Protein AF-A0A834I8L9-F1 (afdb_monomer_lite)

InterPro domains:
  IPR052709 Transposase-Methyltransferase Hybrid [PTHR46060] (10-77)

Sequence (80 aa):
MSTEDDERNILKISTECVHHIIHEYLGMRKLCVRWVPHELTFGQKRRRIDDSEQCLKVIKRKKIKFLPRYVTTDDTWRME

pLDDT: mean 85.89, std 9.87, range [49.66, 98.19]

Foldseek 3Di:
DDPLVVVCVVVVDDSVVSVCCQCPVVVHDDDDDDDDPDDDDPVRVVVVVVVVVVVVVVCVVVDVVCVVVDDDDDDDDDDD

Structure (mmCIF, N/CA/C/O backbone):
data_AF-A0A834I8L9-F1
#
_entry.id   AF-A0A834I8L9-F1
#
loop_
_atom_site.group_PDB
_atom_site.id
_atom_site.type_symbol
_atom_site.label_atom_id
_atom_site.label_alt_id
_atom_site.label_comp_id
_atom_site.label_asym_id
_atom_site.label_entity_id
_atom_site.label_seq_id
_atom_site.pdbx_PDB_ins_code
_atom_site.Cartn_x
_atom_site.Cartn_y
_atom_site.Cartn_z
_atom_site.occupancy
_atom_site.B_iso_or_equiv
_atom_site.auth_seq_id
_atom_site.auth_comp_id
_atom_site.auth_asym_id
_atom_site.auth_atom_id
_atom_site.pdbx_PDB_model_num
ATOM 1 N N . MET A 1 1 ? 5.493 3.450 -24.498 1.00 49.66 1 MET A N 1
ATOM 2 C CA . MET A 1 1 ? 6.884 3.088 -24.832 1.00 49.66 1 MET A CA 1
ATOM 3 C C . MET A 1 1 ? 7.306 2.018 -23.842 1.00 49.66 1 MET A C 1
ATOM 5 O O . MET A 1 1 ? 7.068 2.215 -22.656 1.00 49.66 1 MET A O 1
ATOM 9 N N . SER A 1 2 ? 7.715 0.836 -24.305 1.00 66.56 2 SER A N 1
ATOM 10 C CA . SER A 1 2 ? 8.069 -0.284 -23.419 1.00 66.56 2 SER A CA 1
ATOM 11 C C . SER A 1 2 ? 9.415 -0.011 -22.756 1.00 66.56 2 SER A C 1
ATOM 13 O O . SER A 1 2 ? 10.311 0.491 -23.419 1.00 66.56 2 SER A O 1
ATOM 15 N N . THR A 1 3 ? 9.601 -0.424 -21.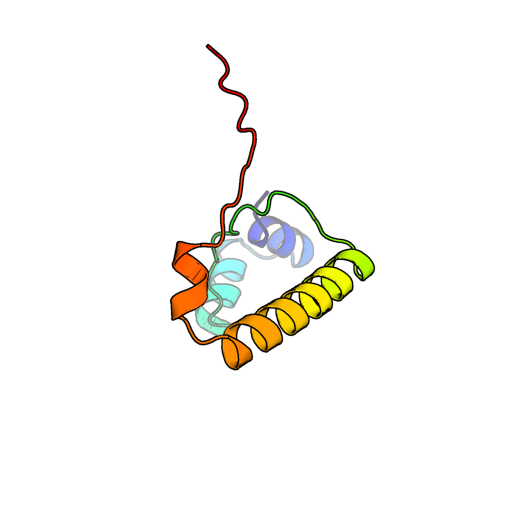504 1.00 71.88 3 THR A N 1
ATOM 16 C CA . THR A 1 3 ? 10.892 -0.330 -20.799 1.00 71.88 3 THR A CA 1
ATOM 17 C C . THR A 1 3 ? 12.034 -1.013 -21.566 1.00 71.88 3 THR A C 1
ATOM 19 O O . THR A 1 3 ? 13.141 -0.495 -21.613 1.00 71.88 3 THR A O 1
ATOM 22 N N . GLU A 1 4 ? 11.744 -2.123 -22.256 1.00 78.00 4 GLU A N 1
ATOM 23 C CA . GLU A 1 4 ? 12.707 -2.836 -23.113 1.00 78.00 4 GLU A CA 1
ATOM 24 C C . GLU A 1 4 ? 13.155 -1.991 -24.325 1.00 78.00 4 GLU A C 1
ATOM 26 O O . GLU A 1 4 ? 14.297 -2.100 -24.766 1.00 78.00 4 GLU A O 1
ATOM 31 N N . ASP A 1 5 ? 12.290 -1.109 -24.847 1.00 79.25 5 ASP A N 1
ATOM 32 C CA . ASP A 1 5 ? 12.641 -0.192 -25.940 1.00 79.25 5 ASP A CA 1
ATOM 33 C C . ASP A 1 5 ? 13.574 0.927 -25.459 1.00 79.25 5 ASP A C 1
ATOM 35 O O . ASP A 1 5 ? 14.470 1.338 -26.197 1.00 79.25 5 ASP A O 1
ATOM 39 N N . ASP A 1 6 ? 13.379 1.406 -24.228 1.00 82.56 6 ASP A N 1
ATOM 40 C CA . ASP A 1 6 ? 14.244 2.412 -23.609 1.00 82.56 6 ASP A CA 1
ATOM 41 C C . ASP A 1 6 ? 15.624 1.814 -23.286 1.00 82.56 6 ASP A C 1
ATOM 43 O O . ASP A 1 6 ? 16.652 2.406 -23.618 1.00 82.56 6 ASP A O 1
ATOM 47 N N . GLU A 1 7 ? 15.667 0.597 -22.734 1.00 81.25 7 GLU A N 1
ATOM 48 C CA . GLU A 1 7 ? 16.911 -0.140 -22.477 1.00 81.25 7 GLU A CA 1
ATOM 49 C C . GLU A 1 7 ? 17.666 -0.465 -23.767 1.00 81.25 7 GLU A C 1
ATOM 51 O O . GLU A 1 7 ? 18.878 -0.252 -23.841 1.00 81.25 7 GLU A O 1
ATOM 56 N N . ARG A 1 8 ? 16.958 -0.887 -24.823 1.00 85.12 8 ARG A N 1
ATOM 57 C CA . ARG A 1 8 ? 17.531 -1.045 -26.165 1.00 85.12 8 ARG A CA 1
ATOM 58 C C . ARG A 1 8 ? 18.207 0.241 -26.631 1.00 85.12 8 ARG A C 1
ATOM 60 O O . ARG A 1 8 ? 19.330 0.199 -27.128 1.00 85.12 8 ARG A O 1
ATOM 67 N N . ASN A 1 9 ? 17.534 1.381 -26.487 1.00 86.44 9 ASN A N 1
ATOM 68 C CA . ASN A 1 9 ? 18.052 2.667 -26.949 1.00 86.44 9 ASN A CA 1
ATOM 69 C C . ASN A 1 9 ? 19.300 3.109 -26.158 1.00 86.44 9 ASN A C 1
ATOM 71 O O . ASN A 1 9 ? 20.212 3.693 -26.743 1.00 86.44 9 ASN A O 1
ATOM 75 N N . ILE A 1 10 ? 19.368 2.800 -24.857 1.00 89.12 10 ILE A N 1
ATOM 76 C CA . ILE A 1 10 ? 20.532 3.081 -23.998 1.00 89.12 10 ILE A CA 1
ATOM 77 C C . ILE A 1 10 ? 21.708 2.158 -24.344 1.00 89.12 10 ILE A C 1
ATOM 79 O O . ILE A 1 10 ? 22.837 2.621 -24.509 1.00 89.12 10 ILE A O 1
ATOM 83 N N . LEU A 1 11 ? 21.444 0.856 -24.461 1.00 87.44 11 LEU A N 1
ATOM 84 C CA . LEU A 1 11 ? 22.462 -0.182 -24.639 1.00 87.44 11 LEU A CA 1
ATOM 85 C C . LEU A 1 11 ? 22.883 -0.372 -26.106 1.00 87.44 11 LEU A C 1
ATOM 87 O O . LEU A 1 11 ? 23.904 -1.004 -26.366 1.00 87.44 11 LEU A O 1
ATOM 91 N N . LYS A 1 12 ? 22.126 0.185 -27.063 1.00 90.75 12 LYS A N 1
ATOM 92 C CA . LYS A 1 12 ? 22.336 0.077 -28.521 1.00 90.75 12 LYS A CA 1
ATOM 93 C C . LYS A 1 12 ? 22.463 -1.366 -29.032 1.00 90.75 12 LYS A C 1
ATOM 95 O O . LYS A 1 12 ? 23.213 -1.635 -29.968 1.00 90.75 12 LYS A O 1
ATOM 100 N N . ILE A 1 13 ? 21.725 -2.289 -28.428 1.00 90.81 13 ILE A N 1
ATOM 101 C CA . ILE A 1 13 ? 21.642 -3.703 -28.833 1.00 90.81 13 ILE A CA 1
ATOM 102 C C . ILE A 1 13 ? 20.286 -3.993 -29.489 1.00 90.81 13 ILE A C 1
ATOM 104 O O . ILE A 1 13 ? 19.427 -3.116 -29.516 1.00 90.81 13 ILE A O 1
ATOM 108 N N . SER A 1 14 ? 20.080 -5.184 -30.062 1.00 91.56 14 SER A N 1
ATOM 109 C CA . SER A 1 14 ? 18.767 -5.535 -30.627 1.00 91.56 14 SER A CA 1
ATOM 110 C C . SER A 1 14 ? 17.736 -5.786 -29.522 1.00 91.56 14 SER A C 1
ATOM 112 O O . SER A 1 14 ? 18.084 -6.147 -28.394 1.00 91.56 14 SER A O 1
ATOM 114 N N . THR A 1 15 ? 16.452 -5.623 -29.850 1.00 87.50 15 THR A N 1
ATOM 115 C CA . THR A 1 15 ? 15.354 -5.927 -28.922 1.00 87.50 15 THR A CA 1
ATOM 116 C C . THR A 1 15 ? 15.378 -7.397 -28.488 1.00 87.50 15 THR A C 1
ATOM 118 O O . THR A 1 15 ? 15.100 -7.679 -27.326 1.00 87.50 15 THR A O 1
ATOM 121 N N . GLU A 1 16 ? 15.755 -8.338 -29.369 1.00 89.44 16 GLU A N 1
ATOM 122 C CA . GLU A 1 16 ? 15.840 -9.756 -28.985 1.00 89.44 16 GLU A CA 1
ATOM 123 C C . GLU A 1 16 ? 16.946 -10.007 -27.959 1.00 89.44 16 GLU A C 1
ATOM 125 O O . GLU A 1 16 ? 16.751 -10.799 -27.041 1.00 89.44 16 GLU A O 1
ATOM 130 N N . CYS A 1 17 ? 18.085 -9.312 -28.067 1.00 91.44 17 CYS A N 1
ATOM 131 C CA . CYS A 1 17 ? 19.153 -9.416 -27.075 1.00 91.44 17 CYS A CA 1
ATOM 132 C C . CYS A 1 17 ? 18.709 -8.886 -25.708 1.00 91.44 17 CYS A C 1
ATOM 134 O O . CYS A 1 17 ? 18.951 -9.544 -24.699 1.00 91.44 17 CYS A O 1
ATOM 136 N N . VAL A 1 18 ? 18.036 -7.729 -25.670 1.00 91.31 18 VAL A N 1
ATOM 137 C CA . VAL A 1 18 ? 17.462 -7.175 -24.429 1.00 91.31 18 VAL A CA 1
ATOM 138 C C . VAL A 1 18 ? 16.485 -8.174 -23.815 1.00 91.31 18 VAL A C 1
ATOM 140 O O . VAL A 1 18 ? 16.611 -8.525 -22.644 1.00 91.31 18 VAL A O 1
ATOM 143 N N . HIS A 1 19 ? 15.564 -8.697 -24.625 1.00 89.62 19 HIS A N 1
ATOM 144 C CA . HIS A 1 19 ? 14.579 -9.676 -24.186 1.00 89.62 19 HIS A CA 1
ATOM 145 C C . HIS A 1 19 ? 15.245 -10.942 -23.621 1.00 89.62 19 HIS A C 1
ATOM 147 O O . HIS A 1 19 ? 14.920 -11.379 -22.521 1.00 89.62 19 HIS A O 1
ATOM 153 N N . HIS A 1 20 ? 16.233 -11.498 -24.321 1.00 92.94 20 HIS A N 1
ATOM 154 C CA . HIS A 1 20 ? 16.951 -12.684 -23.862 1.00 92.94 20 HIS A CA 1
ATOM 155 C C . HIS A 1 20 ? 17.677 -12.443 -22.531 1.00 92.94 20 HIS A C 1
ATOM 157 O O . HIS A 1 20 ? 17.597 -13.261 -21.620 1.00 92.94 20 HIS A O 1
ATOM 163 N N . ILE A 1 21 ? 18.344 -11.298 -22.369 1.00 92.31 21 ILE A N 1
ATOM 164 C CA . ILE A 1 21 ? 19.043 -10.972 -21.119 1.00 92.31 21 ILE A CA 1
ATOM 165 C C . ILE A 1 21 ? 18.046 -10.825 -19.964 1.00 92.31 21 ILE A C 1
ATOM 167 O O . ILE A 1 21 ? 18.253 -11.408 -18.902 1.00 92.31 21 ILE A O 1
ATOM 171 N N . ILE A 1 22 ? 16.956 -10.081 -20.159 1.00 91.62 22 ILE A N 1
ATOM 172 C CA . ILE A 1 22 ? 15.960 -9.824 -19.111 1.00 91.62 22 ILE A CA 1
ATOM 173 C C . ILE A 1 22 ? 15.257 -11.115 -18.689 1.00 91.62 22 ILE A C 1
ATOM 175 O O . ILE A 1 22 ? 15.171 -11.398 -17.493 1.00 91.62 22 ILE A O 1
ATOM 179 N N . HIS A 1 23 ? 14.756 -11.896 -19.647 1.00 91.56 23 HIS A N 1
ATOM 180 C CA . HIS A 1 23 ? 13.904 -13.049 -19.347 1.00 91.56 23 HIS A CA 1
ATOM 181 C C . HIS A 1 23 ? 14.713 -14.320 -19.058 1.00 91.56 23 HIS A C 1
ATOM 183 O O . HIS A 1 23 ? 14.393 -15.014 -18.097 1.00 91.56 23 HIS A O 1
ATOM 189 N N . GLU A 1 24 ? 15.787 -14.601 -19.806 1.00 93.25 24 GLU A N 1
ATOM 190 C CA . GLU A 1 24 ? 16.550 -15.858 -19.679 1.00 93.25 24 GLU A CA 1
ATOM 191 C C . GLU A 1 24 ? 17.747 -15.740 -18.726 1.00 93.25 24 GLU A C 1
ATOM 193 O O . GLU A 1 24 ? 17.964 -16.622 -17.897 1.00 93.25 24 GLU A O 1
ATOM 198 N N . TYR A 1 25 ? 18.528 -14.655 -18.803 1.00 93.94 25 TYR A N 1
ATOM 199 C CA . TYR A 1 25 ? 19.731 -14.507 -17.967 1.00 93.94 25 TYR A CA 1
ATOM 200 C C . TYR A 1 25 ? 19.418 -13.942 -16.576 1.00 93.94 25 TYR A C 1
ATOM 202 O O . TYR A 1 25 ? 19.943 -14.416 -15.570 1.00 93.94 25 TYR A O 1
ATOM 210 N N . LEU A 1 26 ? 18.551 -12.927 -16.510 1.00 93.50 26 LEU A N 1
ATOM 211 C CA . LEU A 1 26 ? 18.158 -12.266 -15.263 1.00 93.50 26 LEU A CA 1
ATOM 212 C C . LEU A 1 26 ? 16.890 -12.871 -14.639 1.00 93.50 26 LEU A C 1
ATOM 214 O O . LEU A 1 26 ? 16.589 -12.579 -13.480 1.00 93.50 26 LEU A O 1
ATOM 218 N N . GLY A 1 27 ? 16.142 -13.704 -15.375 1.00 92.75 27 GLY A N 1
ATOM 219 C CA . GLY A 1 27 ? 14.924 -14.355 -14.876 1.00 92.75 27 GLY A CA 1
ATOM 220 C C . GLY A 1 27 ? 13.791 -13.381 -14.534 1.00 92.75 27 GLY A C 1
ATOM 221 O O . GLY A 1 27 ? 12.913 -13.689 -13.721 1.00 92.75 27 GLY A O 1
ATOM 222 N N . MET A 1 28 ? 13.821 -12.173 -15.095 1.00 91.12 28 MET A N 1
ATOM 223 C CA . MET A 1 28 ? 12.839 -11.134 -14.824 1.00 91.12 28 MET A CA 1
ATOM 224 C C . MET A 1 28 ? 11.587 -11.370 -15.661 1.00 91.12 28 MET A C 1
ATOM 226 O O . MET A 1 28 ? 11.642 -11.862 -16.779 1.00 91.12 28 MET A O 1
ATOM 230 N N . ARG A 1 29 ? 10.425 -10.997 -15.123 1.00 87.94 29 ARG A N 1
ATOM 231 C CA . ARG A 1 29 ? 9.152 -11.076 -15.847 1.00 87.94 29 ARG A CA 1
ATOM 232 C C . ARG A 1 29 ? 8.443 -9.742 -15.790 1.00 87.94 29 ARG A C 1
ATOM 234 O O . ARG A 1 29 ? 8.449 -9.068 -14.759 1.00 87.94 29 ARG A O 1
ATOM 241 N N . LYS A 1 30 ? 7.765 -9.395 -16.881 1.00 82.56 30 LYS A N 1
ATOM 242 C CA . LYS A 1 30 ? 6.936 -8.194 -16.936 1.00 82.56 30 LYS A CA 1
ATOM 243 C C . LYS A 1 30 ? 5.737 -8.364 -16.005 1.00 82.56 30 LYS A C 1
ATOM 245 O O . LYS A 1 30 ? 4.834 -9.154 -16.274 1.00 82.56 30 LYS A O 1
ATOM 250 N N . LEU A 1 31 ? 5.728 -7.627 -14.900 1.00 83.25 31 LEU A N 1
ATOM 251 C CA . LEU A 1 31 ? 4.571 -7.567 -14.014 1.00 83.25 31 LEU A CA 1
ATOM 252 C C . LEU A 1 31 ? 3.579 -6.540 -14.561 1.00 83.25 31 LEU A C 1
ATOM 254 O O . LEU A 1 31 ? 3.951 -5.418 -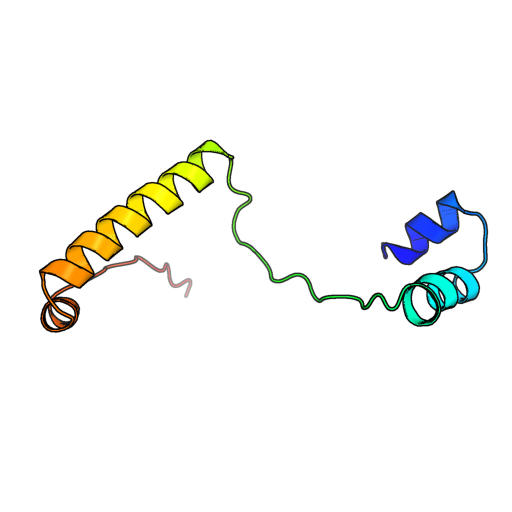14.903 1.00 83.25 31 LEU A O 1
ATOM 258 N N . CYS A 1 32 ? 2.302 -6.917 -14.631 1.00 76.00 32 CYS A N 1
ATOM 259 C CA . CYS A 1 32 ? 1.242 -5.944 -14.856 1.00 76.00 32 CYS A CA 1
ATOM 260 C C . CYS A 1 32 ? 1.202 -4.997 -13.654 1.00 76.00 32 CYS A C 1
ATOM 262 O O . CYS A 1 32 ? 0.997 -5.429 -12.517 1.00 76.00 32 CYS A O 1
ATOM 264 N N . VAL A 1 33 ? 1.399 -3.705 -13.902 1.00 73.06 33 VAL A N 1
ATOM 265 C CA . VAL A 1 33 ? 1.214 -2.680 -12.877 1.00 73.06 33 VAL A CA 1
ATOM 266 C C . VAL A 1 33 ? -0.267 -2.611 -12.513 1.00 73.06 33 VAL A C 1
ATOM 268 O O . VAL A 1 33 ? -1.129 -2.422 -13.370 1.00 73.06 33 VAL A O 1
ATOM 271 N N . ARG A 1 34 ? -0.583 -2.803 -11.230 1.00 81.44 34 ARG A N 1
ATOM 272 C CA . ARG A 1 34 ? -1.935 -2.573 -10.715 1.00 81.44 34 ARG A CA 1
ATOM 273 C C . ARG A 1 34 ? -2.172 -1.065 -10.684 1.00 81.44 34 ARG A C 1
ATOM 275 O O . ARG A 1 34 ? -1.333 -0.337 -10.160 1.00 81.44 34 ARG A O 1
ATOM 282 N N . TRP A 1 35 ? -3.300 -0.605 -11.224 1.00 82.94 35 TRP A N 1
ATOM 283 C CA . TRP A 1 35 ? -3.652 0.813 -11.179 1.00 82.94 35 TRP A CA 1
ATOM 284 C C . TRP A 1 35 ? -3.841 1.257 -9.723 1.00 82.94 35 TRP A C 1
ATOM 286 O O . TRP A 1 35 ? -4.574 0.616 -8.965 1.00 82.94 35 TRP A O 1
ATOM 296 N N . VAL A 1 36 ? -3.150 2.326 -9.325 1.00 84.19 36 VAL A N 1
ATOM 297 C CA . VAL A 1 36 ? -3.259 2.926 -7.992 1.00 84.19 36 VAL A CA 1
ATOM 298 C C . VAL A 1 36 ? -3.867 4.321 -8.168 1.00 84.19 36 VAL A C 1
ATOM 300 O O . VAL A 1 36 ? -3.274 5.125 -8.882 1.00 84.19 36 VAL A O 1
ATOM 303 N N . PRO A 1 37 ? -5.012 4.636 -7.531 1.00 86.00 37 PRO A N 1
ATOM 304 C CA . PRO A 1 37 ? -5.722 5.902 -7.754 1.00 86.00 37 PRO A CA 1
ATOM 305 C C . PRO A 1 37 ? -4.940 7.164 -7.383 1.00 86.00 37 PRO A C 1
ATOM 307 O O . PRO A 1 37 ? -5.252 8.253 -7.861 1.00 86.00 37 PRO A O 1
ATOM 310 N N . HIS A 1 38 ? -3.962 7.043 -6.484 1.00 88.00 38 HIS A N 1
ATOM 311 C CA . HIS A 1 38 ? -3.190 8.185 -6.024 1.00 88.00 38 HIS A CA 1
ATOM 312 C C . HIS A 1 38 ? -1.766 7.801 -5.649 1.00 88.00 38 HIS A C 1
ATOM 314 O O . HIS A 1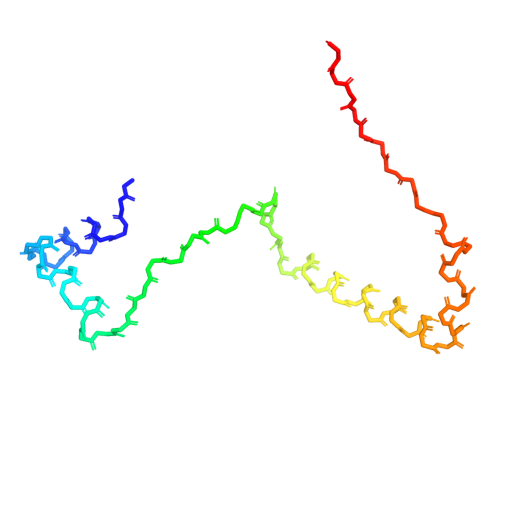 38 ? -1.535 6.803 -4.958 1.00 88.00 38 HIS A O 1
ATOM 320 N N . GLU A 1 39 ? -0.819 8.645 -6.043 1.00 92.44 39 GLU A N 1
ATOM 321 C CA . GLU A 1 39 ? 0.538 8.580 -5.530 1.00 92.44 39 GLU A CA 1
ATOM 322 C C . GLU A 1 39 ? 0.583 9.249 -4.153 1.00 92.44 39 GLU A C 1
ATOM 324 O O . GLU A 1 39 ? 0.425 10.459 -4.008 1.00 92.44 39 GLU A O 1
ATOM 329 N N . LEU A 1 40 ? 0.748 8.435 -3.110 1.00 94.06 40 LEU A N 1
ATOM 330 C CA . LEU A 1 40 ? 0.773 8.937 -1.741 1.00 94.06 40 LEU A CA 1
ATOM 331 C C . LEU A 1 40 ? 2.136 9.538 -1.394 1.00 94.06 40 LEU A C 1
ATOM 333 O O . LEU A 1 40 ? 3.178 8.901 -1.585 1.00 94.06 40 LEU A O 1
ATOM 337 N N . THR A 1 41 ? 2.119 10.701 -0.746 1.00 97.00 41 THR A N 1
ATOM 338 C CA . THR A 1 41 ? 3.310 11.292 -0.129 1.00 97.00 41 THR A CA 1
ATOM 339 C C . THR A 1 41 ? 3.800 10.443 1.045 1.00 97.00 41 THR A C 1
ATOM 341 O O . THR A 1 41 ? 3.059 9.645 1.631 1.00 97.00 41 THR A O 1
ATOM 344 N N . PHE A 1 42 ? 5.059 10.630 1.449 1.00 97.12 42 PHE A N 1
ATOM 345 C CA . PHE A 1 42 ? 5.618 9.923 2.605 1.00 97.12 42 PHE A CA 1
ATOM 346 C C . PHE A 1 42 ? 4.785 10.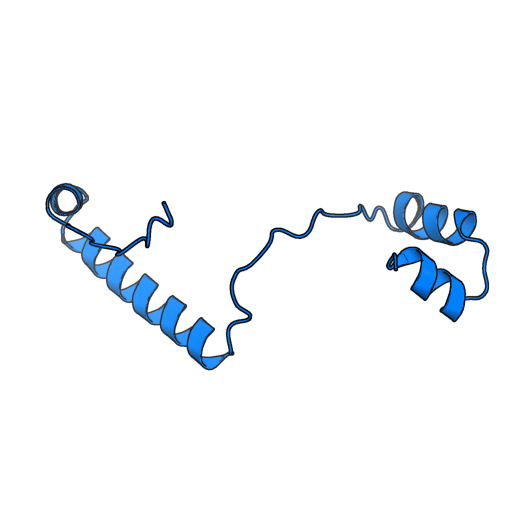136 3.883 1.00 97.12 42 PHE A C 1
ATOM 348 O O . PHE A 1 42 ? 4.500 9.182 4.607 1.00 97.12 42 PHE A O 1
ATOM 355 N N . GLY A 1 43 ? 4.325 11.369 4.123 1.00 97.88 43 GLY A N 1
ATOM 356 C CA . GLY A 1 43 ? 3.477 11.696 5.271 1.00 97.88 43 GLY A CA 1
ATOM 357 C C . GLY A 1 43 ? 2.111 11.003 5.231 1.00 97.88 43 GLY A C 1
ATOM 358 O O . GLY A 1 43 ? 1.648 10.504 6.255 1.00 97.88 43 GLY A O 1
ATOM 359 N N . GLN A 1 44 ? 1.484 10.902 4.053 1.00 96.75 44 GLN A N 1
ATOM 360 C CA . GLN A 1 44 ? 0.219 10.174 3.882 1.00 96.75 44 GLN A CA 1
ATOM 361 C C . GLN A 1 44 ? 0.390 8.667 4.117 1.00 96.75 44 GLN A C 1
ATOM 363 O O . GLN A 1 44 ? -0.462 8.042 4.750 1.00 96.75 44 GLN A O 1
ATOM 368 N N . LYS A 1 45 ? 1.507 8.084 3.658 1.00 96.62 45 LYS A N 1
ATOM 369 C CA . LYS A 1 45 ? 1.843 6.675 3.923 1.00 96.62 45 LYS A CA 1
ATOM 370 C C . LYS A 1 45 ? 2.011 6.420 5.417 1.00 96.62 45 LYS A C 1
ATOM 372 O O . LYS A 1 45 ? 1.432 5.466 5.928 1.00 96.62 45 LYS A O 1
ATOM 377 N N . ARG A 1 46 ? 2.752 7.290 6.116 1.00 98.19 46 ARG A N 1
ATOM 378 C CA . ARG A 1 46 ? 2.936 7.194 7.571 1.00 98.19 46 ARG A CA 1
ATOM 379 C C . ARG A 1 46 ? 1.597 7.245 8.301 1.00 98.19 46 ARG A C 1
ATOM 381 O O . ARG A 1 46 ? 1.294 6.329 9.052 1.00 98.19 46 ARG A O 1
ATOM 388 N N . ARG A 1 47 ? 0.761 8.237 7.982 1.00 97.88 47 ARG A N 1
ATOM 389 C CA . ARG A 1 47 ? -0.562 8.396 8.598 1.00 97.88 47 ARG A CA 1
ATOM 390 C C . ARG A 1 47 ? -1.449 7.166 8.399 1.00 97.88 47 ARG A C 1
ATOM 392 O O . ARG A 1 47 ? -2.016 6.671 9.361 1.00 97.88 47 ARG A O 1
ATOM 399 N N . ARG A 1 48 ? -1.485 6.597 7.185 1.00 9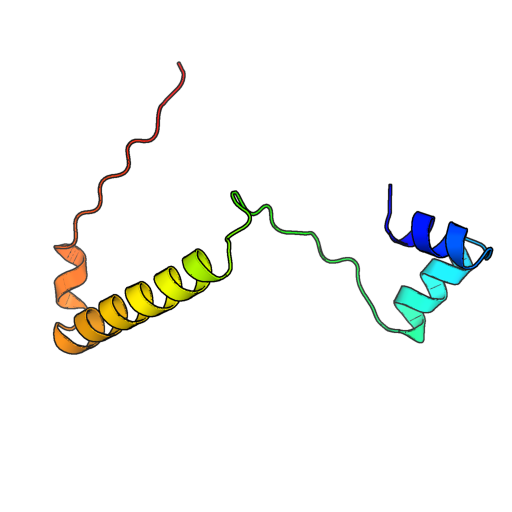6.94 48 ARG A N 1
ATOM 400 C CA . ARG A 1 48 ? -2.216 5.341 6.926 1.00 96.94 48 ARG A 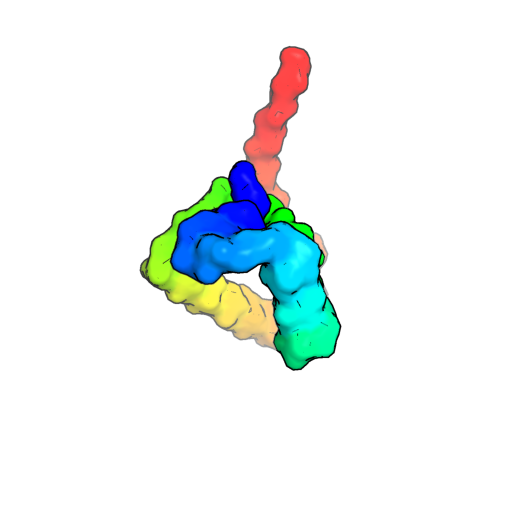CA 1
ATOM 401 C C . ARG A 1 48 ? -1.739 4.180 7.797 1.00 96.94 48 ARG A C 1
ATOM 403 O O . ARG A 1 48 ? -2.572 3.369 8.196 1.00 96.94 48 ARG A O 1
ATOM 410 N N . ILE A 1 49 ? -0.431 4.058 8.035 1.00 97.69 49 ILE A N 1
ATOM 411 C CA . ILE A 1 49 ? 0.123 3.014 8.910 1.00 97.69 49 ILE A CA 1
ATOM 412 C C . ILE A 1 49 ? -0.369 3.243 10.339 1.00 97.69 49 ILE A C 1
ATOM 414 O O . ILE A 1 49 ? -0.959 2.334 10.919 1.00 97.69 49 ILE A O 1
ATOM 418 N N . ASP A 1 50 ? -0.202 4.459 10.857 1.00 98.06 50 ASP A N 1
ATOM 419 C CA . ASP A 1 50 ? -0.572 4.814 12.229 1.00 98.06 50 ASP A CA 1
ATOM 420 C C . ASP A 1 50 ? -2.077 4.587 12.482 1.00 98.06 50 ASP A C 1
ATOM 422 O O . ASP A 1 50 ? -2.462 3.918 13.449 1.00 98.06 50 ASP A O 1
ATOM 426 N N . ASP A 1 51 ? -2.928 5.044 11.556 1.00 96.62 51 ASP A N 1
ATOM 427 C CA . ASP A 1 51 ? -4.381 4.846 11.600 1.00 96.62 51 ASP A CA 1
ATOM 428 C C . ASP A 1 51 ? -4.737 3.349 11.591 1.00 96.62 51 ASP A C 1
ATOM 430 O O . ASP A 1 51 ? -5.545 2.875 12.396 1.00 96.62 51 ASP A O 1
ATOM 434 N N . SER A 1 52 ? -4.091 2.568 10.717 1.00 95.69 52 SER A N 1
ATOM 435 C CA . SER A 1 52 ? -4.329 1.123 10.603 1.00 95.69 52 SER A CA 1
ATOM 436 C C . SER A 1 52 ? -3.916 0.373 11.869 1.00 95.69 52 SER A C 1
ATOM 438 O O . SER A 1 52 ? -4.633 -0.523 12.323 1.00 95.69 52 SER A O 1
ATOM 440 N N . GLU A 1 53 ? -2.786 0.736 12.477 1.00 97.06 53 GLU A N 1
ATOM 441 C CA . GLU A 1 53 ? -2.340 0.156 13.743 1.00 97.06 53 GLU A CA 1
ATOM 442 C C . GLU A 1 53 ? -3.312 0.467 14.882 1.00 97.06 53 GLU A C 1
ATOM 444 O O . GLU A 1 53 ? -3.619 -0.409 15.702 1.00 97.06 53 GLU A O 1
ATOM 449 N N . GLN A 1 54 ? -3.826 1.697 14.939 1.00 94.12 54 GLN A N 1
ATOM 450 C CA . GLN A 1 54 ? -4.837 2.087 15.913 1.00 94.12 54 GLN A CA 1
ATOM 451 C C . GLN A 1 54 ? -6.130 1.286 15.719 1.00 94.12 54 GLN A C 1
ATOM 453 O O . GLN A 1 54 ? -6.636 0.699 16.684 1.00 94.12 54 GLN A O 1
ATOM 458 N N . CYS A 1 55 ? -6.631 1.185 14.486 1.00 89.31 55 CYS A N 1
ATOM 459 C CA . CYS A 1 55 ? -7.792 0.359 14.153 1.00 89.31 55 CYS A CA 1
ATOM 460 C C . CYS A 1 55 ? -7.576 -1.105 14.560 1.00 89.31 55 CYS A C 1
ATOM 462 O O . CYS A 1 55 ? -8.438 -1.701 15.210 1.00 89.31 55 CYS A O 1
ATOM 464 N N . LEU A 1 56 ? -6.404 -1.677 14.269 1.00 91.12 56 LEU A N 1
ATOM 465 C CA . LEU A 1 56 ? -6.074 -3.056 14.626 1.00 91.12 56 LEU A CA 1
ATOM 466 C C . LEU A 1 56 ? -6.085 -3.281 16.145 1.00 91.12 56 LEU A C 1
ATOM 468 O O . LEU A 1 56 ? -6.611 -4.294 16.614 1.00 91.12 56 LEU A O 1
ATOM 472 N N . LYS A 1 57 ? -5.549 -2.338 16.932 1.00 91.44 57 LYS A N 1
ATOM 473 C CA . LYS A 1 57 ? -5.599 -2.393 18.406 1.00 91.44 57 LYS A CA 1
ATOM 474 C C . LYS A 1 57 ? -7.044 -2.406 18.907 1.00 91.44 57 LYS A C 1
ATOM 476 O O . LYS A 1 57 ? -7.371 -3.196 19.794 1.00 91.44 57 LYS A O 1
ATOM 481 N N . VAL A 1 58 ? -7.918 -1.578 18.330 1.00 87.25 58 VAL A N 1
ATOM 482 C CA . VAL A 1 58 ? -9.351 -1.549 18.672 1.00 87.25 58 VAL A CA 1
ATOM 483 C C . VAL A 1 58 ? -10.025 -2.874 18.317 1.00 87.25 58 VAL A C 1
ATOM 485 O O . VAL A 1 58 ? -10.730 -3.434 19.159 1.00 87.25 58 VAL A O 1
ATOM 488 N N . ILE A 1 59 ? -9.753 -3.415 17.125 1.00 86.12 59 ILE A N 1
ATOM 489 C CA . ILE A 1 59 ? -10.307 -4.693 16.663 1.00 86.12 59 ILE A CA 1
ATOM 490 C C . ILE A 1 59 ? -9.922 -5.839 17.600 1.00 86.12 59 ILE A C 1
ATOM 492 O O . ILE A 1 59 ? -10.785 -6.602 18.042 1.00 86.12 59 ILE A O 1
ATOM 496 N N . LYS A 1 60 ? -8.634 -5.933 17.953 1.00 87.38 60 LYS A N 1
ATOM 497 C CA . LYS A 1 60 ? -8.117 -6.971 18.855 1.00 87.38 60 LYS A CA 1
ATOM 498 C C . LYS A 1 60 ? -8.733 -6.876 20.253 1.00 87.38 60 LYS A C 1
ATOM 500 O O . LYS A 1 60 ? -9.098 -7.900 20.822 1.00 87.38 60 LYS A O 1
ATOM 505 N N . ARG A 1 61 ? -8.898 -5.660 20.793 1.00 85.94 61 ARG A N 1
ATOM 506 C CA . ARG A 1 61 ? -9.489 -5.431 22.125 1.00 85.94 61 ARG A CA 1
ATOM 507 C C . ARG A 1 61 ? -10.985 -5.740 22.175 1.00 85.94 61 ARG A C 1
ATOM 509 O O . ARG A 1 61 ? -11.441 -6.370 23.123 1.00 85.94 61 ARG A O 1
ATOM 516 N N . LYS A 1 62 ? -11.758 -5.299 21.176 1.00 78.69 62 LYS A N 1
ATOM 517 C CA . LYS A 1 62 ? -13.229 -5.405 21.190 1.00 78.69 62 LYS A CA 1
ATOM 518 C C . LYS A 1 62 ? -13.773 -6.759 20.702 1.00 78.69 62 LYS A C 1
ATOM 520 O O . LYS A 1 62 ? -14.978 -6.973 20.809 1.00 78.69 62 LYS A O 1
ATOM 525 N N . LYS A 1 63 ? -12.901 -7.679 20.246 1.00 69.94 63 LYS A N 1
ATOM 526 C CA . LYS A 1 63 ? -13.216 -8.947 19.544 1.00 69.94 63 LYS A CA 1
ATOM 527 C C . LYS A 1 63 ? -14.038 -8.718 18.264 1.00 69.94 63 LYS A C 1
ATOM 529 O O . LYS A 1 63 ? -14.828 -7.792 18.182 1.00 69.94 63 LYS A O 1
ATOM 534 N N . ILE A 1 64 ? -13.931 -9.613 17.277 1.00 66.25 64 ILE A N 1
ATOM 535 C CA . ILE A 1 64 ? -14.594 -9.523 15.948 1.00 66.25 64 ILE A CA 1
ATOM 536 C C . ILE A 1 64 ? -16.104 -9.192 16.011 1.00 66.25 64 ILE A C 1
ATOM 538 O O . ILE A 1 64 ? -16.645 -8.598 15.083 1.00 66.25 64 ILE A O 1
ATOM 542 N N . LYS A 1 65 ? -16.775 -9.481 17.135 1.00 73.56 65 LYS A N 1
ATOM 543 C CA . LYS A 1 65 ? -18.192 -9.171 17.393 1.00 73.56 65 LYS A CA 1
ATOM 544 C C . LYS A 1 65 ? -18.573 -7.684 17.281 1.00 73.56 65 LYS A C 1
ATOM 546 O O . LYS A 1 65 ? -19.764 -7.398 17.223 1.00 73.56 65 LYS A O 1
ATOM 551 N N . PHE A 1 66 ? -17.622 -6.743 17.266 1.00 75.56 66 PHE A N 1
ATOM 552 C CA . PHE A 1 66 ? -17.929 -5.317 17.073 1.00 75.56 66 PHE A CA 1
ATOM 553 C C . PHE A 1 66 ? -18.082 -4.913 15.593 1.00 75.56 66 PHE A C 1
ATOM 555 O O . PHE A 1 66 ? -18.782 -3.942 15.316 1.00 75.56 66 PHE A O 1
ATOM 562 N N . LEU A 1 67 ? -17.466 -5.648 14.654 1.00 80.50 67 LEU A N 1
ATOM 563 C CA . LEU A 1 67 ? -17.482 -5.320 13.221 1.00 80.50 67 LEU A CA 1
ATOM 564 C C . LEU A 1 67 ? -18.895 -5.251 12.615 1.00 80.50 67 LEU A C 1
ATOM 566 O O . LEU A 1 67 ? -19.135 -4.325 11.851 1.00 80.50 67 LEU A O 1
ATOM 570 N N . PRO A 1 68 ? -19.867 -6.110 12.995 1.00 83.06 68 PRO A N 1
ATOM 571 C CA . PRO A 1 68 ? -21.240 -6.005 12.490 1.00 83.06 68 PRO A CA 1
ATOM 572 C C . PRO A 1 68 ? -21.959 -4.698 12.855 1.00 83.06 68 PRO A C 1
ATOM 574 O O . PRO A 1 68 ? -22.992 -4.390 12.278 1.00 83.06 68 PRO A O 1
ATOM 577 N N . ARG A 1 69 ? -21.449 -3.945 13.840 1.00 83.75 69 ARG A N 1
ATOM 578 C CA . ARG A 1 69 ? -21.989 -2.635 14.242 1.00 83.75 69 ARG A CA 1
ATOM 579 C C . ARG A 1 69 ? -21.227 -1.467 13.616 1.00 83.75 69 ARG A C 1
ATOM 581 O O . ARG A 1 69 ? -21.598 -0.319 13.838 1.00 83.75 69 ARG A O 1
ATOM 588 N N . TYR A 1 70 ? -20.129 -1.738 12.914 1.00 82.31 70 TYR A N 1
ATOM 589 C CA . TYR A 1 70 ? -19.304 -0.710 12.300 1.00 82.31 70 TYR A CA 1
ATOM 590 C C . TYR A 1 70 ? -19.907 -0.339 10.945 1.00 82.31 70 TYR A C 1
ATOM 592 O O . TYR A 1 70 ? -19.784 -1.087 9.980 1.00 82.31 70 TYR A O 1
ATOM 600 N N . VAL A 1 71 ? -20.605 0.795 10.900 1.00 84.06 71 VAL A N 1
ATOM 601 C CA . VAL A 1 71 ? -21.230 1.317 9.682 1.00 84.06 71 VAL A CA 1
ATOM 602 C C . VAL A 1 71 ? -20.275 2.313 9.035 1.00 84.06 71 VAL A C 1
ATOM 604 O O . VAL A 1 71 ? -19.862 3.280 9.673 1.00 84.06 71 VAL A O 1
ATOM 607 N N . THR A 1 72 ? -19.928 2.074 7.774 1.00 88.25 72 THR A N 1
ATOM 608 C CA . THR A 1 72 ? -19.198 3.021 6.923 1.00 88.25 72 THR A CA 1
ATOM 609 C C . THR A 1 72 ? -20.136 3.524 5.839 1.00 88.25 72 THR A C 1
ATOM 611 O O . THR A 1 72 ? -20.871 2.726 5.261 1.00 88.25 72 THR A O 1
ATOM 614 N N . THR A 1 73 ? -20.089 4.819 5.546 1.00 87.25 73 THR A N 1
ATOM 615 C CA . THR A 1 73 ? -20.763 5.408 4.386 1.00 87.25 73 THR A CA 1
ATOM 616 C C . THR A 1 73 ? -19.704 5.964 3.446 1.00 87.25 73 THR A C 1
ATOM 618 O O . THR A 1 73 ? -18.715 6.535 3.908 1.00 87.25 73 THR A O 1
ATOM 621 N N . ASP A 1 74 ? -19.893 5.741 2.154 1.00 87.50 74 ASP A N 1
ATOM 622 C CA . ASP A 1 74 ? -19.115 6.345 1.079 1.00 87.50 74 ASP A CA 1
ATOM 623 C C . ASP A 1 74 ? -20.108 6.829 0.027 1.00 87.50 74 ASP A C 1
ATOM 625 O O . ASP A 1 74 ? -21.039 6.104 -0.337 1.00 87.50 74 ASP A O 1
ATOM 629 N N . ASP A 1 75 ? -19.918 8.056 -0.435 1.00 82.00 75 ASP A N 1
ATOM 630 C CA . ASP A 1 75 ? -20.794 8.681 -1.412 1.00 82.00 75 ASP A CA 1
ATOM 631 C C . ASP A 1 75 ? -20.211 8.422 -2.802 1.00 82.00 75 ASP A C 1
ATOM 633 O O . ASP A 1 75 ? -19.375 9.166 -3.316 1.00 82.00 75 ASP A O 1
ATOM 637 N N . THR A 1 76 ? -20.638 7.324 -3.428 1.00 82.31 76 THR A N 1
ATOM 638 C CA . THR A 1 76 ? -20.298 7.055 -4.827 1.00 82.31 76 THR A CA 1
ATOM 639 C C . THR A 1 76 ? -21.271 7.802 -5.739 1.00 82.31 76 THR A C 1
ATOM 641 O O . THR A 1 76 ? -22.440 7.426 -5.849 1.00 82.31 76 THR A O 1
ATOM 644 N N . TRP A 1 77 ? -20.798 8.843 -6.428 1.00 81.06 77 TRP A N 1
ATOM 645 C CA . TRP A 1 77 ? -21.584 9.535 -7.453 1.00 81.06 77 TRP A CA 1
ATOM 646 C C . TRP A 1 77 ? -21.939 8.566 -8.590 1.00 81.06 77 TRP A C 1
ATOM 648 O O . TRP A 1 77 ? -21.054 8.054 -9.277 1.00 81.06 77 TRP A O 1
ATOM 658 N N . ARG A 1 78 ? -23.236 8.310 -8.797 1.00 68.88 78 ARG A N 1
ATOM 659 C CA . ARG A 1 78 ? -23.731 7.664 -10.017 1.00 68.88 78 ARG A CA 1
ATOM 660 C C . ARG A 1 78 ? -23.986 8.747 -11.057 1.00 68.88 78 ARG A C 1
ATOM 662 O O . ARG A 1 78 ? -24.815 9.621 -10.833 1.00 68.88 78 ARG A O 1
ATOM 669 N N . MET A 1 79 ? -23.252 8.685 -12.160 1.00 57.53 79 MET A N 1
ATOM 670 C CA . MET A 1 79 ? -23.584 9.433 -13.369 1.00 57.53 79 MET A CA 1
ATOM 671 C C . MET A 1 79 ? -24.663 8.615 -14.094 1.00 57.53 79 MET A C 1
ATOM 673 O O . MET A 1 79 ? -24.386 7.474 -14.469 1.00 57.53 79 MET A O 1
ATOM 677 N N . GLU A 1 80 ? -25.882 9.148 -14.187 1.00 58.06 80 GLU A N 1
ATOM 678 C CA . GLU A 1 80 ? -26.931 8.667 -15.107 1.00 58.06 80 GLU A CA 1
ATOM 679 C C . GLU A 1 80 ? -26.709 9.223 -16.517 1.00 58.06 80 GLU A C 1
ATOM 681 O O . GLU A 1 80 ? -26.250 10.385 -16.626 1.00 58.06 80 GLU A O 1
#

Organism: Rhynchophorus ferrugineus (NCBI:txid354439)

Secondary structure (DSSP, 8-state):
--HHHHHHHHHT--HHHHHHIIIIIS----PPPPP-S----HHHHHHHHHHHHHHHHHHHHH-GGGGGG-----------

Radius of gyration: 22.88 Å; chains: 1; bounding box: 49×28×53 Å